Protein AF-A0A4C2EGM0-F1 (afdb_monomer_lite)

Radius of gyration: 18.13 Å; chains: 1; bounding box: 48×27×43 Å

Structure (mmCIF, N/CA/C/O backbone):
data_AF-A0A4C2EGM0-F1
#
_entry.id   AF-A0A4C2EGM0-F1
#
loop_
_atom_site.group_PDB
_atom_site.id
_atom_si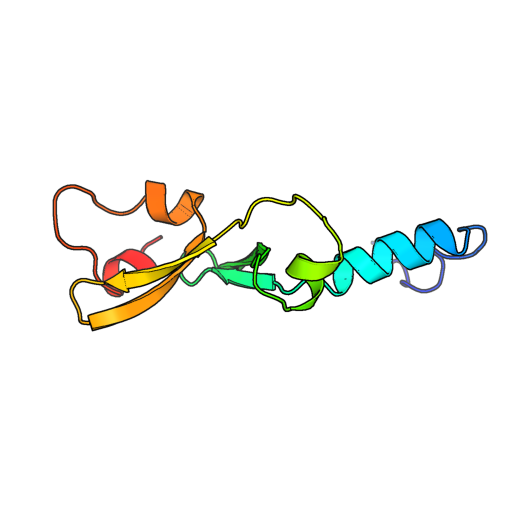te.type_symbol
_atom_site.label_atom_id
_atom_site.label_alt_id
_atom_site.label_comp_id
_atom_site.label_asym_id
_atom_site.label_entity_id
_atom_site.label_seq_id
_atom_site.pdbx_PDB_ins_code
_atom_site.Cartn_x
_atom_site.Cartn_y
_atom_site.Cartn_z
_atom_site.occupancy
_atom_site.B_iso_or_equiv
_atom_site.auth_seq_id
_atom_site.auth_comp_id
_atom_site.auth_asym_id
_atom_site.auth_atom_id
_atom_site.pdbx_PDB_model_num
ATOM 1 N N . MET A 1 1 ? 9.471 -17.845 -30.809 1.00 39.06 1 MET A N 1
ATOM 2 C CA . MET A 1 1 ? 9.222 -17.463 -29.401 1.00 39.06 1 MET A CA 1
ATOM 3 C C . MET A 1 1 ? 10.459 -17.835 -28.595 1.00 39.06 1 MET A C 1
ATOM 5 O O . MET A 1 1 ? 10.575 -18.963 -28.139 1.00 39.06 1 MET A O 1
ATOM 9 N N . SER A 1 2 ? 11.446 -16.935 -28.570 1.00 37.06 2 SER A N 1
ATOM 10 C CA . SER A 1 2 ? 12.778 -17.208 -28.019 1.00 37.06 2 SER A CA 1
ATOM 11 C C . SER A 1 2 ? 12.773 -16.980 -26.509 1.00 37.06 2 SER A C 1
ATOM 13 O O . SER A 1 2 ? 12.523 -15.864 -26.057 1.00 37.06 2 SER A O 1
ATOM 15 N N . ARG A 1 3 ? 13.025 -18.038 -25.730 1.00 49.78 3 ARG A N 1
ATOM 16 C CA . ARG A 1 3 ? 13.446 -17.909 -24.331 1.00 49.78 3 ARG A CA 1
ATOM 17 C C . ARG A 1 3 ? 14.896 -17.443 -24.369 1.00 49.78 3 ARG A C 1
ATOM 19 O O . ARG A 1 3 ? 15.788 -18.254 -24.593 1.00 49.78 3 ARG A O 1
ATOM 26 N N . VAL A 1 4 ? 15.115 -16.141 -24.221 1.00 48.78 4 VAL A N 1
ATOM 27 C CA . VAL A 1 4 ? 16.468 -15.587 -24.116 1.00 48.78 4 VAL A CA 1
ATOM 28 C C . VAL A 1 4 ? 17.077 -16.120 -22.818 1.00 48.78 4 VAL A C 1
ATOM 30 O O . VAL A 1 4 ? 16.561 -15.860 -21.730 1.00 48.78 4 VAL A O 1
ATOM 33 N N . ASN A 1 5 ? 18.131 -16.927 -22.933 1.00 42.00 5 ASN A N 1
ATOM 34 C CA . ASN A 1 5 ? 18.890 -17.405 -21.786 1.00 42.00 5 ASN A CA 1
ATOM 35 C C . ASN A 1 5 ? 19.584 -16.202 -21.130 1.00 42.00 5 ASN A C 1
ATOM 37 O O . ASN A 1 5 ? 20.376 -15.510 -21.763 1.00 42.00 5 ASN A O 1
ATOM 41 N N . ARG A 1 6 ? 19.321 -15.974 -19.837 1.00 53.06 6 ARG A N 1
ATOM 42 C CA . ARG A 1 6 ? 19.844 -14.860 -19.011 1.00 53.06 6 ARG A CA 1
ATOM 43 C C . ARG A 1 6 ? 21.372 -14.890 -18.787 1.00 53.06 6 ARG A C 1
ATOM 45 O O . ARG A 1 6 ? 21.869 -14.214 -17.894 1.00 53.06 6 ARG A O 1
ATOM 52 N N . ALA A 1 7 ? 22.100 -15.708 -19.542 1.00 47.03 7 ALA A N 1
ATOM 53 C CA . ALA A 1 7 ? 23.553 -15.835 -19.493 1.00 47.03 7 ALA A CA 1
ATOM 54 C C . ALA A 1 7 ? 24.252 -15.090 -20.647 1.00 47.03 7 ALA A C 1
ATOM 56 O O . ALA A 1 7 ? 25.417 -14.743 -20.509 1.00 47.03 7 ALA A O 1
ATOM 57 N N . GLU A 1 8 ? 23.547 -14.780 -21.741 1.00 46.66 8 GLU A N 1
ATOM 58 C CA . GLU A 1 8 ? 24.138 -14.148 -22.938 1.00 46.66 8 GLU A CA 1
ATOM 59 C C . GLU A 1 8 ? 24.118 -12.605 -22.901 1.00 46.66 8 GLU A C 1
ATOM 61 O O . GLU A 1 8 ? 24.557 -11.950 -23.837 1.00 46.66 8 GLU A O 1
ATOM 66 N N . LEU A 1 9 ? 23.625 -11.992 -21.817 1.00 52.22 9 LEU A N 1
ATOM 67 C CA . LEU A 1 9 ? 23.537 -10.528 -21.672 1.00 52.22 9 LEU A CA 1
ATOM 68 C C . LEU A 1 9 ? 24.842 -9.859 -21.194 1.00 52.22 9 LEU A C 1
ATOM 70 O O . LEU A 1 9 ? 24.858 -8.647 -20.996 1.00 52.22 9 LEU A O 1
ATOM 74 N N . PHE A 1 10 ? 25.920 -10.620 -20.976 1.00 52.59 10 PHE A N 1
ATOM 75 C CA . PHE A 1 10 ? 27.095 -10.140 -20.233 1.00 52.59 10 PHE A CA 1
ATOM 76 C C . PHE A 1 10 ? 28.435 -10.214 -20.984 1.00 52.59 10 PHE A C 1
ATOM 78 O O . PHE A 1 10 ? 29.468 -9.893 -20.397 1.00 52.59 10 PHE A O 1
ATOM 85 N N . GLU A 1 11 ? 28.463 -10.567 -22.272 1.00 52.00 11 GLU A N 1
ATOM 86 C CA . GLU A 1 11 ? 29.666 -10.372 -23.097 1.00 52.00 11 GLU A CA 1
ATOM 87 C C . GLU A 1 11 ? 29.783 -8.891 -23.495 1.00 52.00 11 GLU A C 1
ATOM 89 O O . GLU A 1 11 ? 29.156 -8.430 -24.442 1.00 52.00 11 GLU A O 1
ATOM 94 N N . GLY A 1 12 ? 30.576 -8.126 -22.735 1.00 60.00 12 GLY A N 1
ATOM 95 C CA . GLY A 1 12 ? 30.905 -6.724 -23.035 1.00 60.00 12 GLY A CA 1
ATOM 96 C C . GLY A 1 12 ? 30.332 -5.680 -22.071 1.00 60.00 12 GLY A C 1
ATOM 97 O O . GLY A 1 12 ? 30.713 -4.516 -22.164 1.00 60.00 12 GLY A O 1
ATOM 98 N N . ALA A 1 13 ? 29.484 -6.078 -21.118 1.00 63.12 13 ALA A N 1
ATOM 99 C CA . ALA A 1 13 ? 29.031 -5.185 -20.052 1.00 63.12 13 ALA A CA 1
ATOM 100 C C . ALA A 1 13 ? 30.173 -4.938 -19.056 1.00 63.12 13 ALA A C 1
ATOM 102 O O . ALA A 1 13 ? 30.803 -5.880 -18.563 1.00 63.12 13 ALA A O 1
ATOM 103 N N . SER A 1 14 ? 30.455 -3.671 -18.746 1.00 75.06 14 SER A N 1
ATOM 104 C CA . SER A 1 14 ? 31.501 -3.369 -17.765 1.00 75.06 14 SER A CA 1
ATOM 105 C C . SER A 1 14 ? 31.056 -3.786 -16.362 1.00 75.06 14 SER A C 1
ATOM 107 O O . SER A 1 14 ? 29.864 -3.802 -16.048 1.00 75.06 14 SER A O 1
ATOM 109 N N . TYR A 1 15 ? 32.017 -4.052 -15.474 1.00 67.94 15 TYR A N 1
ATOM 110 C CA . TYR A 1 15 ? 31.735 -4.359 -14.069 1.00 67.94 15 TYR A CA 1
ATOM 111 C C . TYR A 1 15 ? 30.799 -3.328 -13.414 1.00 67.94 15 TYR A C 1
ATOM 113 O O . TYR A 1 15 ? 29.962 -3.701 -12.603 1.00 67.94 15 TYR A O 1
ATOM 121 N N . LEU A 1 16 ? 30.891 -2.048 -13.797 1.00 67.31 16 LEU A N 1
ATOM 122 C CA . LEU A 1 16 ? 30.030 -0.975 -13.291 1.00 67.31 16 LEU A CA 1
ATOM 123 C C . LEU A 1 16 ? 28.569 -1.113 -13.738 1.00 67.31 16 LEU A C 1
ATOM 125 O O . LEU A 1 16 ? 27.671 -0.828 -12.949 1.00 67.31 16 LEU A O 1
ATOM 129 N N . GLU A 1 17 ? 28.316 -1.577 -14.961 1.00 66.56 17 GLU A N 1
ATOM 130 C CA . GLU A 1 17 ? 26.954 -1.807 -15.460 1.00 66.56 17 GLU A CA 1
ATOM 131 C C . GLU A 1 17 ? 26.336 -3.034 -14.791 1.00 66.56 17 GLU A C 1
ATOM 133 O O . GLU A 1 17 ? 25.214 -2.971 -14.290 1.00 66.56 17 GLU A O 1
ATOM 138 N N . VAL A 1 18 ? 27.106 -4.119 -14.681 1.00 66.44 18 VAL A N 1
ATOM 139 C CA . VAL A 1 18 ? 26.674 -5.337 -13.982 1.00 66.44 18 VAL A CA 1
ATOM 140 C C . VAL A 1 18 ? 26.430 -5.059 -12.496 1.00 66.44 18 VAL A C 1
ATOM 142 O O . VAL A 1 18 ? 25.403 -5.460 -11.950 1.00 66.44 18 VAL A O 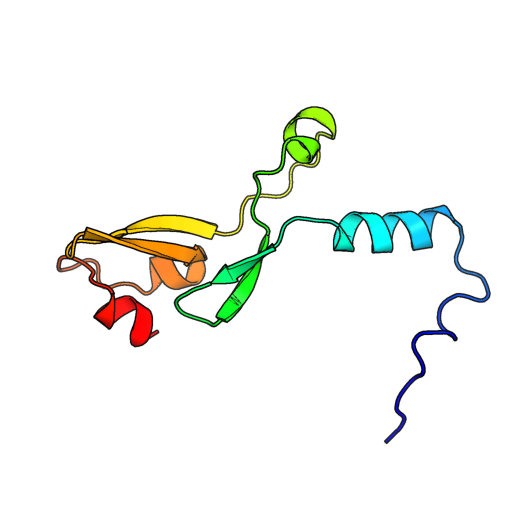1
ATOM 145 N N . TYR A 1 19 ? 27.338 -4.328 -11.843 1.00 66.25 19 TYR A N 1
ATOM 146 C CA . TYR A 1 19 ? 27.217 -3.939 -10.439 1.00 66.25 19 TYR A CA 1
ATOM 147 C C . TYR A 1 19 ? 26.023 -3.015 -10.202 1.00 66.25 19 TYR A C 1
ATOM 149 O O . TYR A 1 19 ? 25.310 -3.202 -9.223 1.00 66.25 19 TYR A O 1
ATOM 157 N N . THR A 1 20 ? 25.761 -2.063 -11.098 1.00 67.69 20 THR A N 1
ATOM 158 C CA . THR A 1 20 ? 24.596 -1.172 -10.991 1.00 67.69 20 THR A CA 1
ATOM 159 C C . THR A 1 20 ? 23.295 -1.963 -11.085 1.00 67.69 20 THR A C 1
ATOM 161 O O . THR A 1 20 ? 22.445 -1.839 -10.207 1.00 67.69 20 THR A O 1
ATOM 164 N N . VAL A 1 21 ? 23.163 -2.841 -12.085 1.00 61.66 21 VAL A N 1
ATOM 165 C CA . VAL A 1 21 ? 21.969 -3.686 -12.255 1.00 61.66 21 VAL A CA 1
ATOM 166 C C . VAL A 1 21 ? 21.764 -4.603 -11.047 1.00 61.66 21 VAL A C 1
ATOM 168 O O . VAL A 1 21 ? 20.652 -4.714 -10.533 1.00 61.66 21 VAL A O 1
ATOM 171 N N . TYR A 1 22 ? 22.834 -5.228 -10.550 1.00 63.44 22 TYR A N 1
ATOM 172 C CA . TYR A 1 22 ? 22.762 -6.091 -9.373 1.00 63.44 22 TYR A CA 1
ATOM 173 C C . TYR A 1 22 ? 22.413 -5.316 -8.096 1.00 63.44 22 TYR A C 1
ATOM 175 O O . TYR A 1 22 ? 21.551 -5.743 -7.332 1.00 63.44 22 TYR A O 1
ATOM 183 N N . LYS A 1 23 ? 23.038 -4.158 -7.867 1.00 55.81 23 LYS A N 1
ATOM 184 C CA . LYS A 1 23 ? 22.787 -3.315 -6.692 1.00 55.81 23 LYS A CA 1
ATOM 185 C C . LYS A 1 23 ? 21.347 -2.794 -6.673 1.00 55.81 23 LYS A C 1
ATOM 187 O O . LYS A 1 23 ? 20.737 -2.777 -5.610 1.00 55.81 23 LYS A O 1
ATOM 192 N N . SER A 1 24 ? 20.776 -2.468 -7.834 1.00 54.72 24 SER A N 1
ATOM 193 C CA . SER A 1 24 ? 19.351 -2.140 -7.961 1.00 54.72 24 SER A CA 1
ATOM 194 C C . SER A 1 24 ? 18.427 -3.340 -7.707 1.00 54.72 24 SER A C 1
ATOM 196 O O . SER A 1 24 ? 17.322 -3.154 -7.213 1.00 54.72 24 SER A O 1
ATOM 198 N N . ALA A 1 25 ? 18.866 -4.572 -7.984 1.00 55.09 25 ALA A N 1
ATOM 199 C CA . ALA A 1 25 ? 18.099 -5.789 -7.689 1.00 55.09 25 ALA A CA 1
ATOM 200 C C . ALA A 1 25 ? 18.196 -6.250 -6.218 1.00 55.09 25 ALA A C 1
ATOM 202 O O . ALA A 1 25 ? 17.364 -7.032 -5.768 1.00 55.09 25 ALA A O 1
ATOM 203 N N . VAL A 1 26 ? 19.188 -5.767 -5.462 1.00 55.50 26 VAL A N 1
ATOM 204 C CA . VAL A 1 26 ? 19.342 -5.989 -4.007 1.00 55.50 26 VAL A CA 1
ATOM 205 C C . VAL A 1 26 ? 18.528 -4.972 -3.185 1.00 55.50 26 VAL A C 1
ATOM 207 O O . VAL A 1 26 ? 18.582 -4.963 -1.955 1.00 55.50 26 VAL A O 1
ATOM 210 N N . MET A 1 27 ? 17.742 -4.107 -3.833 1.00 64.00 27 MET A N 1
ATOM 211 C CA . MET A 1 27 ? 16.827 -3.219 -3.121 1.00 64.00 27 MET A CA 1
ATOM 212 C C . MET A 1 27 ? 15.681 -4.022 -2.496 1.00 64.00 27 MET A C 1
ATOM 214 O O . MET A 1 27 ? 15.106 -4.915 -3.119 1.00 64.00 27 MET A O 1
ATOM 218 N N . ALA A 1 28 ? 15.352 -3.700 -1.245 1.00 72.12 28 ALA A N 1
ATOM 219 C CA . ALA A 1 28 ? 14.224 -4.307 -0.559 1.00 72.12 28 ALA A CA 1
ATOM 220 C C . ALA A 1 28 ? 12.924 -3.880 -1.254 1.00 72.12 28 ALA A C 1
ATOM 222 O O . ALA A 1 28 ? 12.575 -2.700 -1.284 1.00 72.12 28 ALA A O 1
ATOM 223 N N . SER A 1 29 ? 12.225 -4.851 -1.824 1.00 78.81 29 SER A N 1
ATOM 224 C CA . SER A 1 29 ? 10.896 -4.687 -2.406 1.00 78.81 29 SER A CA 1
ATOM 225 C C . SER A 1 29 ? 9.930 -5.647 -1.722 1.00 78.81 29 SER A C 1
ATOM 227 O O . SER A 1 29 ? 10.334 -6.706 -1.232 1.00 78.81 29 SER A O 1
ATOM 229 N N . ARG A 1 30 ? 8.666 -5.238 -1.632 1.00 85.31 30 ARG A N 1
ATOM 230 C CA . ARG A 1 30 ? 7.564 -6.051 -1.109 1.00 85.31 30 ARG A CA 1
ATOM 231 C C . ARG A 1 30 ? 6.347 -5.872 -2.004 1.00 85.31 30 ARG A C 1
ATOM 233 O O . ARG A 1 30 ? 6.123 -4.784 -2.535 1.00 85.31 30 ARG A O 1
ATOM 240 N N . ALA A 1 31 ? 5.570 -6.942 -2.147 1.00 90.88 31 ALA A N 1
ATOM 241 C CA . ALA A 1 31 ? 4.292 -6.914 -2.841 1.00 90.88 31 ALA A CA 1
ATOM 242 C C . ALA A 1 31 ? 3.274 -6.065 -2.065 1.00 90.88 31 ALA A C 1
ATOM 244 O O . ALA A 1 31 ? 3.145 -6.210 -0.850 1.00 90.88 31 ALA A O 1
ATOM 245 N N . CYS A 1 32 ? 2.585 -5.173 -2.773 1.00 92.88 32 CYS A N 1
ATOM 246 C CA . CYS A 1 32 ? 1.436 -4.434 -2.264 1.00 92.88 32 CYS A CA 1
ATOM 247 C C . CYS A 1 32 ? 0.271 -5.396 -1.997 1.00 92.88 32 CYS A C 1
ATOM 249 O O . CYS A 1 32 ? -0.094 -6.163 -2.885 1.00 92.88 32 CYS A O 1
ATOM 251 N N . ASP A 1 33 ? -0.356 -5.305 -0.827 1.00 93.88 33 ASP A N 1
ATOM 252 C CA . ASP A 1 33 ? -1.456 -6.198 -0.445 1.00 93.88 33 ASP A CA 1
ATOM 253 C C . ASP A 1 33 ? -2.746 -5.939 -1.259 1.00 93.88 33 ASP A C 1
ATOM 255 O O . ASP A 1 33 ? -3.627 -6.792 -1.286 1.00 93.88 33 ASP A O 1
ATOM 259 N N . GLY A 1 34 ? -2.856 -4.787 -1.940 1.00 92.56 34 GLY A N 1
ATOM 260 C CA . GLY A 1 34 ? -3.995 -4.449 -2.806 1.00 92.56 34 GLY A CA 1
ATOM 261 C C . GLY A 1 34 ? -3.823 -4.866 -4.271 1.00 92.56 34 GLY A C 1
ATOM 262 O O . GLY A 1 34 ? -4.732 -5.429 -4.863 1.00 92.56 34 GLY A O 1
ATOM 263 N N . CYS A 1 35 ? -2.658 -4.606 -4.879 1.00 94.44 35 CYS A N 1
ATOM 264 C CA . CYS A 1 35 ? -2.438 -4.836 -6.319 1.00 94.44 35 CYS A CA 1
ATOM 265 C C . CYS A 1 35 ? -1.379 -5.899 -6.653 1.00 94.44 35 CYS A C 1
ATOM 267 O O . CYS A 1 35 ? -1.024 -6.057 -7.822 1.00 94.44 35 CYS A O 1
ATOM 269 N N . ASP A 1 36 ? -0.813 -6.566 -5.644 1.00 92.44 36 ASP A N 1
ATOM 270 C CA . ASP A 1 36 ? 0.246 -7.589 -5.733 1.00 92.44 36 ASP A CA 1
ATOM 271 C C . ASP A 1 36 ? 1.559 -7.121 -6.403 1.00 92.44 36 ASP A C 1
ATOM 273 O O . ASP A 1 36 ? 2.514 -7.876 -6.590 1.00 92.44 36 ASP A O 1
ATOM 277 N N . THR A 1 37 ? 1.660 -5.836 -6.751 1.00 89.44 37 THR A N 1
ATOM 278 C CA . THR A 1 37 ? 2.840 -5.279 -7.417 1.00 89.44 37 THR A CA 1
ATOM 279 C C . THR A 1 37 ? 3.976 -5.102 -6.418 1.00 89.44 37 THR A C 1
ATOM 281 O O . THR A 1 37 ? 3.790 -4.541 -5.338 1.00 89.44 37 THR A O 1
ATOM 284 N N . ASN A 1 38 ? 5.175 -5.560 -6.787 1.00 86.88 38 ASN A N 1
ATOM 285 C CA . ASN A 1 38 ? 6.382 -5.347 -5.993 1.00 86.88 38 ASN A CA 1
ATOM 286 C C . ASN A 1 38 ? 6.809 -3.879 -6.072 1.00 86.88 38 ASN A C 1
ATOM 288 O O . ASN A 1 38 ? 7.189 -3.411 -7.146 1.00 86.88 38 ASN A O 1
ATOM 292 N N . VAL A 1 39 ? 6.773 -3.177 -4.940 1.00 86.44 39 VAL A N 1
ATOM 293 C CA . VAL A 1 39 ? 7.161 -1.765 -4.840 1.00 86.44 39 VAL A CA 1
ATOM 294 C C . VAL A 1 39 ? 8.359 -1.586 -3.915 1.00 86.44 39 VAL A C 1
ATOM 296 O O . VAL A 1 39 ? 8.608 -2.400 -3.017 1.00 86.44 39 VAL A O 1
ATOM 299 N N . SER A 1 40 ? 9.134 -0.530 -4.156 1.00 78.56 40 SER A N 1
ATOM 300 C CA . SER A 1 40 ? 10.350 -0.254 -3.395 1.00 78.56 40 SER A CA 1
ATOM 301 C C . SER A 1 40 ? 10.008 0.173 -1.968 1.00 78.56 40 SER A C 1
ATOM 303 O O . SER A 1 40 ? 9.339 1.186 -1.747 1.00 78.56 40 SER A O 1
ATOM 305 N N . ILE A 1 41 ? 10.521 -0.563 -0.980 1.00 75.62 41 ILE A N 1
ATOM 306 C CA . ILE A 1 41 ? 10.443 -0.150 0.420 1.00 75.62 41 ILE A CA 1
ATOM 307 C C . ILE A 1 41 ? 11.722 0.616 0.746 1.00 75.62 41 ILE A C 1
ATOM 309 O O . ILE A 1 41 ? 12.800 0.028 0.883 1.00 75.62 41 ILE A O 1
ATOM 313 N N . ALA A 1 42 ? 11.625 1.932 0.923 1.00 62.09 42 ALA A N 1
ATOM 314 C CA . ALA A 1 42 ? 12.726 2.670 1.527 1.00 62.09 42 ALA A CA 1
ATOM 315 C C . ALA A 1 42 ? 12.755 2.341 3.027 1.00 62.09 42 ALA A C 1
ATOM 317 O O . ALA A 1 42 ? 11.984 2.875 3.819 1.00 62.09 42 ALA A O 1
ATOM 318 N N . GLY A 1 43 ? 13.607 1.394 3.416 1.00 53.09 43 GLY A N 1
ATOM 319 C CA . GLY A 1 43 ? 13.617 0.924 4.806 1.00 53.09 43 GLY A CA 1
ATOM 320 C C . GLY A 1 43 ? 14.749 -0.021 5.197 1.00 53.09 43 GLY A C 1
ATOM 321 O O . GLY A 1 43 ? 14.724 -0.578 6.288 1.00 53.09 43 GLY A O 1
ATOM 322 N N . GLY A 1 44 ? 15.758 -0.222 4.347 1.00 50.47 44 GLY A N 1
ATOM 323 C CA . GLY A 1 44 ? 16.962 -0.957 4.741 1.00 50.47 44 GLY A CA 1
ATOM 324 C C . GLY A 1 44 ? 17.991 -0.034 5.395 1.00 50.47 44 GLY A C 1
ATOM 325 O O . GLY A 1 44 ? 18.190 1.085 4.929 1.00 50.47 44 GLY A O 1
ATOM 326 N N . ILE A 1 45 ? 18.739 -0.520 6.396 1.00 47.78 45 ILE A N 1
ATOM 327 C CA . ILE A 1 45 ? 19.926 0.166 6.963 1.00 47.78 45 ILE A CA 1
ATOM 328 C C . ILE A 1 45 ? 20.915 0.577 5.847 1.00 47.78 45 ILE A C 1
ATOM 330 O O . ILE A 1 45 ? 21.638 1.559 5.980 1.00 47.78 45 ILE A O 1
ATOM 334 N N . ALA A 1 46 ? 20.897 -0.112 4.700 1.00 50.06 46 ALA A N 1
ATOM 335 C CA . ALA A 1 46 ? 21.644 0.258 3.499 1.00 50.06 46 ALA A CA 1
ATOM 336 C C . ALA A 1 46 ? 21.256 1.632 2.904 1.00 50.06 46 ALA A C 1
ATOM 338 O O . ALA A 1 46 ? 22.123 2.306 2.349 1.00 50.06 46 ALA A O 1
ATOM 339 N N . ASN A 1 47 ? 20.001 2.080 3.033 1.00 51.81 47 ASN A N 1
ATOM 340 C CA . ASN A 1 47 ? 19.522 3.357 2.485 1.00 51.81 47 ASN A CA 1
ATOM 341 C C . ASN A 1 47 ? 20.021 4.570 3.289 1.00 51.81 47 ASN A C 1
ATOM 343 O O . ASN A 1 47 ? 20.255 5.637 2.733 1.00 51.81 47 ASN A O 1
ATOM 347 N N . ILE A 1 48 ? 20.255 4.392 4.594 1.00 54.59 48 ILE A N 1
ATOM 348 C CA . ILE A 1 48 ? 20.749 5.459 5.481 1.00 54.59 48 ILE A CA 1
ATOM 349 C C . ILE A 1 48 ? 22.196 5.847 5.134 1.00 54.59 48 ILE A C 1
ATOM 351 O O . ILE A 1 48 ? 22.557 7.019 5.202 1.00 54.59 48 ILE A O 1
ATOM 355 N N . TRP A 1 49 ? 23.024 4.884 4.717 1.00 53.12 49 TRP A N 1
ATOM 356 C CA . TRP A 1 49 ? 24.450 5.113 4.441 1.00 53.12 49 TRP A CA 1
ATOM 357 C C . TRP A 1 49 ? 24.774 5.362 2.960 1.00 53.12 49 TRP A C 1
ATOM 359 O O . TRP A 1 49 ? 25.861 5.847 2.654 1.00 53.12 49 TRP A O 1
ATOM 369 N N . SER A 1 50 ? 23.861 5.046 2.033 1.00 57.84 50 SER A N 1
ATOM 370 C CA . SER A 1 50 ? 24.120 5.117 0.584 1.00 57.84 50 SER A CA 1
ATOM 371 C C . SER A 1 50 ? 23.649 6.402 -0.105 1.00 57.84 50 SER A C 1
ATOM 373 O O . SER A 1 50 ? 23.998 6.593 -1.267 1.00 57.84 50 SER A O 1
ATOM 375 N N . GLN A 1 51 ? 22.924 7.297 0.586 1.00 54.28 51 GLN A N 1
ATOM 376 C CA . GLN A 1 51 ? 22.395 8.559 0.027 1.00 54.28 51 GLN A CA 1
ATOM 377 C C . GLN A 1 51 ? 21.555 8.370 -1.258 1.00 54.28 51 GLN A C 1
ATOM 379 O O . GLN A 1 51 ? 21.358 9.316 -2.022 1.00 54.28 51 GLN A O 1
ATOM 384 N N . GLU A 1 52 ? 21.049 7.161 -1.522 1.00 55.50 52 GLU A N 1
ATOM 385 C CA . GLU A 1 52 ? 20.157 6.909 -2.652 1.00 55.50 52 GLU A CA 1
ATOM 386 C C . GLU A 1 52 ? 18.766 7.477 -2.337 1.00 55.50 52 GLU A C 1
ATOM 388 O O . GLU A 1 52 ? 17.972 6.910 -1.598 1.00 55.50 52 GLU A O 1
ATOM 393 N N . SER A 1 53 ? 18.478 8.647 -2.910 1.00 55.88 53 SER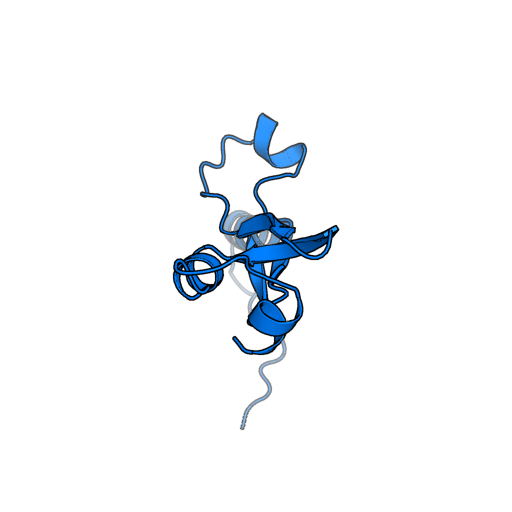 A N 1
ATOM 394 C CA . SER A 1 53 ? 17.242 9.419 -2.721 1.00 55.88 53 SER A CA 1
ATOM 395 C C . SER A 1 53 ? 16.051 8.855 -3.511 1.00 55.88 53 SER A C 1
ATOM 397 O O . SER A 1 53 ? 15.275 9.617 -4.097 1.00 55.88 53 SER A O 1
ATOM 399 N N . ARG A 1 54 ? 15.901 7.530 -3.609 1.00 57.00 54 ARG A N 1
ATOM 400 C CA . ARG A 1 54 ? 14.688 6.992 -4.234 1.00 57.00 54 ARG A CA 1
ATOM 401 C C . ARG A 1 54 ? 13.524 7.110 -3.247 1.00 57.00 54 ARG A C 1
ATOM 403 O O . ARG A 1 54 ? 13.687 6.709 -2.094 1.00 57.00 54 ARG A O 1
ATOM 410 N N . PRO A 1 55 ? 12.390 7.698 -3.666 1.00 64.50 55 PRO A N 1
ATOM 411 C CA . PRO A 1 55 ? 11.229 7.808 -2.802 1.00 64.50 55 PRO A CA 1
ATOM 412 C C . PRO A 1 55 ? 10.736 6.407 -2.439 1.00 64.50 55 PRO A C 1
ATOM 414 O O . PRO A 1 55 ? 10.770 5.494 -3.262 1.00 64.50 55 PRO A O 1
ATOM 417 N N . THR A 1 56 ? 10.305 6.237 -1.192 1.00 72.38 56 THR A N 1
ATOM 418 C CA . THR A 1 56 ? 9.489 5.092 -0.789 1.00 72.38 56 THR A CA 1
ATOM 419 C C . THR A 1 56 ? 8.275 5.020 -1.707 1.00 72.38 56 THR A C 1
ATOM 421 O O . THR A 1 56 ? 7.707 6.061 -2.012 1.00 72.38 56 THR A O 1
ATOM 424 N N . GLU A 1 57 ? 7.868 3.830 -2.141 1.00 84.31 57 GLU A N 1
ATOM 425 C CA . GLU A 1 57 ? 6.710 3.669 -3.038 1.00 84.31 57 GLU A CA 1
ATOM 426 C C . GLU A 1 57 ? 5.490 3.048 -2.328 1.00 84.31 57 GLU A C 1
ATOM 428 O O . GLU A 1 57 ? 4.443 2.861 -2.945 1.00 84.31 57 GLU A O 1
ATOM 433 N N . GLY A 1 58 ? 5.600 2.751 -1.026 1.00 87.19 58 GLY A N 1
ATOM 434 C CA . GLY A 1 58 ? 4.504 2.245 -0.197 1.00 87.19 58 GLY A CA 1
ATOM 435 C C . GLY A 1 58 ? 4.772 2.327 1.307 1.00 87.19 58 GLY A C 1
ATOM 436 O O . GLY A 1 58 ? 5.905 2.534 1.743 1.00 87.19 58 GLY A O 1
ATOM 437 N N . ILE A 1 59 ? 3.727 2.165 2.115 1.00 87.75 59 ILE A N 1
ATOM 438 C CA . ILE A 1 59 ? 3.787 2.238 3.582 1.00 87.75 59 ILE A CA 1
ATOM 439 C C . ILE A 1 59 ? 2.875 1.177 4.210 1.00 87.75 59 ILE A C 1
ATOM 441 O O . ILE A 1 59 ? 1.925 0.712 3.583 1.00 87.75 59 ILE A O 1
ATOM 445 N N . VAL A 1 60 ? 3.194 0.765 5.440 1.00 90.62 60 VAL A N 1
ATOM 446 C CA . VAL A 1 60 ? 2.298 -0.067 6.253 1.00 90.62 60 VAL A CA 1
ATOM 447 C C . VAL A 1 60 ? 1.264 0.840 6.914 1.00 90.62 60 VAL A C 1
ATOM 449 O O . VAL A 1 60 ? 1.638 1.809 7.576 1.00 90.62 60 VAL A O 1
ATOM 452 N N . LEU A 1 61 ? -0.012 0.530 6.714 1.00 88.94 61 LEU A N 1
ATOM 453 C CA . LEU A 1 61 ? -1.152 1.206 7.320 1.00 88.94 61 LEU A CA 1
ATOM 454 C C . LEU A 1 61 ? -1.880 0.240 8.252 1.00 88.94 61 LEU A C 1
ATOM 456 O O . LEU A 1 61 ? -2.090 -0.918 7.897 1.00 88.94 61 LEU A O 1
ATOM 460 N N . GLU A 1 62 ? -2.280 0.743 9.414 1.00 93.00 62 GLU A N 1
ATOM 461 C CA . GLU A 1 62 ? -3.266 0.101 10.284 1.00 93.00 62 GLU A CA 1
ATOM 462 C C . GLU A 1 62 ? -4.662 0.570 9.846 1.00 93.00 62 GLU A C 1
ATOM 464 O O . GLU A 1 62 ? -4.882 1.769 9.647 1.00 93.00 62 GLU A O 1
ATOM 469 N N . LEU A 1 63 ? -5.572 -0.375 9.618 1.00 90.94 63 LEU A N 1
ATOM 470 C CA . LEU A 1 63 ? -6.928 -0.140 9.120 1.00 90.94 63 LEU A CA 1
ATOM 471 C C . LEU A 1 63 ? -7.960 -0.151 10.262 1.00 90.94 63 LEU A C 1
ATOM 473 O O . LEU A 1 63 ? -7.660 -0.539 11.388 1.00 90.94 63 LEU A O 1
ATOM 477 N N . GLY A 1 64 ? -9.202 0.252 9.970 1.00 90.19 64 GLY A N 1
ATOM 478 C CA . GLY A 1 64 ? -10.287 0.369 10.959 1.00 90.19 64 GLY A CA 1
ATOM 479 C C . GLY A 1 64 ? -10.794 -0.962 11.535 1.00 90.19 64 GLY A C 1
ATOM 480 O O . GLY A 1 64 ? -11.624 -0.967 12.439 1.00 90.19 64 GLY A O 1
ATOM 481 N N . ASP A 1 65 ? -10.311 -2.092 11.021 1.00 91.12 65 ASP A N 1
ATOM 482 C CA . ASP A 1 65 ? -10.532 -3.442 11.549 1.00 91.12 65 ASP A CA 1
ATOM 483 C C . ASP A 1 65 ? -9.310 -4.001 12.306 1.00 91.12 65 ASP A C 1
ATOM 485 O O . ASP A 1 65 ? -9.193 -5.216 12.470 1.00 91.12 65 ASP A O 1
ATOM 489 N N . ASP A 1 66 ? -8.408 -3.120 12.759 1.00 92.50 66 ASP A N 1
ATOM 490 C CA . ASP A 1 66 ? -7.157 -3.436 13.466 1.00 92.50 66 ASP A CA 1
ATOM 491 C C . ASP A 1 66 ? -6.170 -4.285 12.633 1.00 92.50 66 ASP A C 1
ATOM 493 O O . ASP A 1 66 ? -5.262 -4.927 13.171 1.00 92.50 66 ASP A O 1
ATOM 497 N N . THR A 1 67 ? -6.340 -4.326 11.306 1.00 93.25 67 THR A N 1
ATOM 498 C CA . THR A 1 67 ? -5.446 -5.061 10.403 1.00 93.25 67 THR A CA 1
ATOM 499 C C . THR A 1 67 ? -4.327 -4.174 9.869 1.00 93.25 67 THR A C 1
ATOM 501 O O . THR A 1 67 ? -4.532 -3.005 9.546 1.00 93.25 67 THR A O 1
ATOM 504 N N . GLU A 1 68 ? -3.123 -4.734 9.744 1.00 93.75 68 GLU A N 1
ATOM 505 C CA . GLU A 1 68 ? -1.97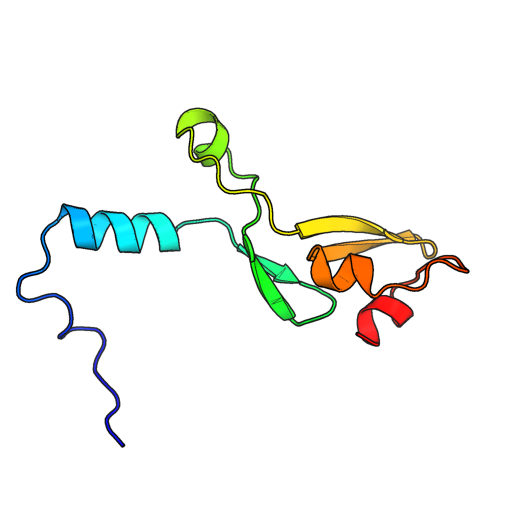4 -4.048 9.150 1.00 93.75 68 GLU A CA 1
ATOM 506 C C . GLU A 1 68 ? -1.756 -4.508 7.705 1.00 93.75 68 GLU A C 1
ATOM 508 O O . GLU A 1 68 ? -1.545 -5.696 7.444 1.00 93.75 68 GLU A O 1
ATOM 513 N N . HIS A 1 69 ? -1.728 -3.556 6.773 1.00 92.44 69 HIS A N 1
ATOM 514 C CA . HIS A 1 69 ? -1.545 -3.812 5.345 1.00 92.44 69 HIS A CA 1
ATOM 515 C C . HIS A 1 69 ? -0.454 -2.925 4.745 1.00 92.44 69 HIS A C 1
ATOM 517 O O . HIS A 1 69 ? -0.367 -1.733 5.031 1.00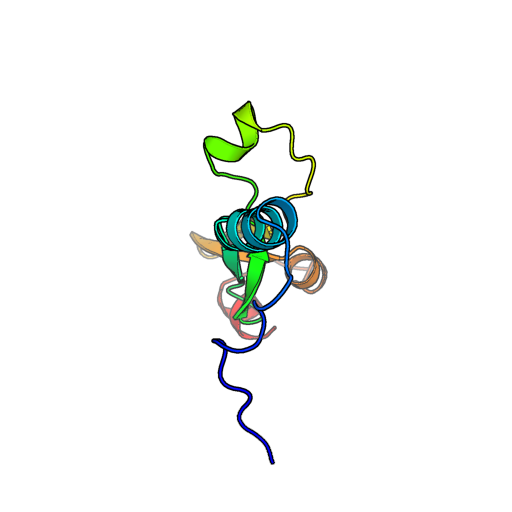 92.44 69 HIS A O 1
ATOM 523 N N . PHE A 1 70 ? 0.388 -3.495 3.883 1.00 92.44 70 PHE A N 1
ATOM 524 C CA . PHE A 1 70 ? 1.380 -2.748 3.113 1.00 92.44 70 PHE A CA 1
ATOM 525 C C . PHE A 1 70 ? 0.808 -2.356 1.752 1.00 92.44 70 PHE A C 1
ATOM 527 O O . PHE A 1 70 ? 0.577 -3.217 0.902 1.00 92.44 70 PHE A O 1
ATOM 534 N N . LEU A 1 71 ? 0.624 -1.054 1.527 1.00 92.12 71 LEU A N 1
ATOM 535 C CA . LEU A 1 71 ? 0.010 -0.523 0.310 1.00 92.12 71 LEU A CA 1
ATOM 536 C C . LEU A 1 71 ? 0.932 0.467 -0.400 1.00 92.12 71 LEU A C 1
ATOM 538 O O . LEU A 1 71 ? 1.618 1.270 0.236 1.00 92.12 71 LEU A O 1
ATOM 542 N N . CYS A 1 72 ? 0.933 0.422 -1.735 1.00 93.31 72 CYS A N 1
ATOM 543 C CA . CYS A 1 72 ? 1.549 1.467 -2.548 1.00 93.31 72 CYS A CA 1
ATOM 544 C C . CYS A 1 72 ? 0.691 2.739 -2.551 1.00 93.31 72 CYS A C 1
ATOM 546 O O . CYS A 1 72 ? -0.520 2.670 -2.329 1.00 93.31 72 CYS A O 1
ATOM 548 N N . TYR A 1 73 ? 1.299 3.893 -2.842 1.00 90.62 73 TYR A N 1
ATOM 549 C CA . TYR A 1 73 ? 0.568 5.168 -2.855 1.00 90.62 73 TYR A CA 1
ATOM 550 C C . TYR A 1 73 ? -0.610 5.178 -3.839 1.00 90.62 73 TYR A C 1
ATOM 552 O O . TYR A 1 73 ? -1.683 5.649 -3.481 1.00 90.62 73 TYR A O 1
ATOM 560 N N . ASP A 1 74 ? -0.472 4.533 -5.000 1.00 93.00 74 ASP A N 1
ATOM 561 C CA . ASP A 1 74 ? -1.569 4.412 -5.969 1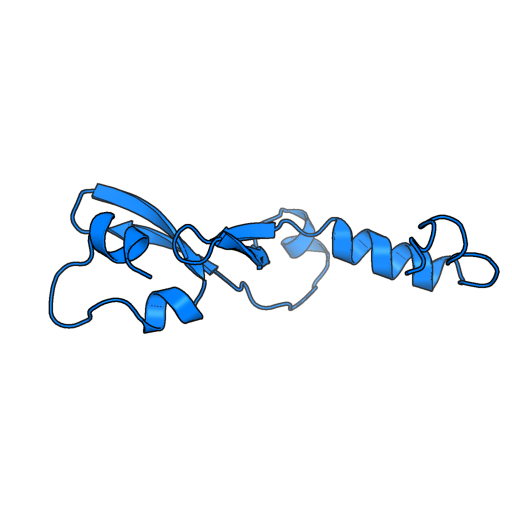.00 93.00 74 ASP A CA 1
ATOM 562 C C . ASP A 1 74 ? -2.776 3.633 -5.417 1.00 93.00 74 ASP A C 1
ATOM 564 O O . ASP A 1 74 ? -3.918 3.914 -5.769 1.00 93.00 74 ASP A O 1
ATOM 568 N N . CYS A 1 75 ? -2.544 2.621 -4.573 1.00 94.31 75 CYS A N 1
ATOM 569 C CA . CYS A 1 75 ? -3.628 1.873 -3.933 1.00 94.31 75 CYS A CA 1
ATOM 570 C C . CYS A 1 75 ? -4.274 2.680 -2.812 1.00 94.31 75 CYS A C 1
ATOM 572 O O . CYS A 1 75 ? -5.490 2.629 -2.667 1.00 94.31 75 CYS A O 1
ATOM 574 N N . ILE A 1 76 ? -3.476 3.442 -2.060 1.00 91.75 76 ILE A N 1
ATOM 575 C CA . ILE A 1 76 ? -3.971 4.324 -0.998 1.00 91.75 76 ILE A CA 1
ATOM 576 C C . ILE A 1 76 ? -4.911 5.382 -1.583 1.00 91.75 76 ILE A C 1
ATOM 578 O O . ILE A 1 76 ? -6.004 5.570 -1.061 1.00 91.75 76 ILE A O 1
ATOM 582 N N . ASP A 1 77 ? -4.548 5.980 -2.718 1.00 92.81 77 ASP A N 1
ATOM 583 C CA . ASP A 1 77 ? -5.376 6.977 -3.411 1.00 92.81 77 ASP A CA 1
ATOM 584 C C . ASP A 1 77 ? -6.697 6.408 -3.968 1.00 92.81 77 ASP A C 1
ATOM 586 O O . ASP A 1 77 ? -7.597 7.162 -4.338 1.00 92.81 77 ASP A O 1
ATOM 590 N N . ARG A 1 78 ? -6.829 5.077 -4.053 1.00 93.38 78 ARG A N 1
ATOM 591 C CA . ARG A 1 78 ? -8.045 4.383 -4.512 1.00 93.38 78 ARG A CA 1
ATOM 592 C C . ARG A 1 78 ? -8.954 3.926 -3.371 1.00 93.38 78 ARG A C 1
ATOM 594 O O . ARG A 1 78 ? -10.058 3.457 -3.654 1.00 93.38 78 ARG A O 1
ATOM 601 N N . LEU A 1 79 ? -8.497 3.997 -2.122 1.00 91.94 79 LEU A N 1
ATOM 602 C CA . LEU A 1 79 ? -9.297 3.601 -0.967 1.00 91.94 79 LEU A CA 1
ATOM 603 C C . LEU A 1 79 ? -10.479 4.563 -0.761 1.00 91.94 79 LEU A C 1
ATOM 605 O O . LEU A 1 79 ? -10.387 5.736 -1.126 1.00 91.94 79 LEU A O 1
ATOM 609 N N . PRO A 1 80 ? -11.594 4.085 -0.180 1.00 91.00 80 PRO A N 1
ATOM 610 C CA . PRO A 1 80 ? -12.703 4.959 0.180 1.00 91.00 80 PRO A CA 1
ATOM 611 C C . PRO A 1 80 ? -12.258 5.985 1.231 1.00 91.00 80 PRO A C 1
ATOM 613 O O . PRO A 1 80 ? -11.633 5.626 2.227 1.00 91.00 80 PRO A O 1
ATOM 616 N N . ASP A 1 81 ? -12.598 7.255 1.009 1.00 89.12 81 ASP A N 1
ATOM 617 C CA . ASP A 1 81 ? -12.308 8.384 1.904 1.00 89.12 81 ASP A CA 1
ATOM 618 C C . ASP A 1 81 ? -13.539 8.840 2.713 1.00 89.12 81 ASP A C 1
ATOM 620 O O . ASP A 1 81 ? -13.433 9.676 3.612 1.00 89.12 81 ASP A O 1
ATOM 624 N N . ASP A 1 82 ? -14.712 8.276 2.415 1.00 90.69 82 ASP A N 1
ATOM 625 C CA . ASP A 1 82 ? -16.009 8.608 3.007 1.00 90.69 82 ASP A CA 1
ATOM 626 C C . ASP A 1 82 ? -16.375 7.743 4.224 1.00 90.69 82 ASP A C 1
ATOM 628 O O . ASP A 1 82 ? -17.368 8.008 4.910 1.00 90.69 82 ASP A O 1
ATOM 632 N N . ARG A 1 83 ? -15.574 6.715 4.515 1.00 91.00 83 ARG A N 1
ATOM 633 C CA . ARG A 1 83 ? -15.749 5.796 5.645 1.00 91.00 83 ARG A CA 1
ATOM 634 C C . ARG A 1 83 ? -14.420 5.201 6.097 1.00 91.00 83 ARG A C 1
ATOM 636 O O . ARG A 1 83 ? -13.404 5.340 5.425 1.00 91.00 83 ARG A O 1
ATOM 643 N N . GLU A 1 84 ? -14.448 4.486 7.217 1.00 90.69 84 GLU A N 1
ATOM 644 C CA . GLU A 1 84 ? -13.295 3.699 7.654 1.00 90.69 84 GLU A CA 1
ATOM 645 C C . GLU A 1 84 ? -12.991 2.570 6.659 1.00 90.69 84 GLU A C 1
ATOM 647 O O . GLU A 1 84 ? -13.884 1.840 6.204 1.00 90.69 84 GLU A O 1
ATOM 652 N N . VAL A 1 85 ? -11.707 2.469 6.316 1.00 93.38 85 VAL A N 1
ATOM 653 C CA . VAL A 1 85 ? -11.142 1.445 5.437 1.00 93.38 85 VAL A CA 1
ATOM 654 C C . VAL A 1 85 ? -10.882 0.180 6.246 1.00 93.38 85 VAL A C 1
ATOM 656 O O . VAL A 1 85 ? -10.398 0.252 7.372 1.00 93.38 85 VAL A O 1
ATOM 659 N N . THR A 1 86 ? -11.162 -0.973 5.650 1.00 93.75 86 THR A N 1
ATOM 660 C CA . THR A 1 86 ? -10.961 -2.307 6.235 1.00 93.75 86 THR A CA 1
ATOM 661 C C . THR A 1 86 ? -10.168 -3.212 5.291 1.00 93.75 86 THR A C 1
ATOM 663 O O . THR A 1 86 ? -9.999 -2.895 4.109 1.00 93.75 86 THR A O 1
ATOM 666 N N . ALA A 1 87 ? -9.741 -4.387 5.759 1.00 92.75 87 ALA A N 1
ATOM 667 C CA . ALA A 1 87 ? -9.065 -5.380 4.921 1.00 92.75 87 ALA A CA 1
ATOM 668 C C . ALA A 1 87 ? -9.902 -5.811 3.699 1.00 92.75 87 ALA A C 1
ATOM 670 O O . ALA A 1 87 ? -9.357 -6.154 2.647 1.00 92.75 87 ALA A O 1
ATOM 671 N N . ALA A 1 88 ? -11.235 -5.769 3.805 1.00 92.38 88 ALA A N 1
ATOM 672 C CA . ALA A 1 88 ? -12.132 -6.077 2.692 1.00 92.38 88 ALA A CA 1
ATOM 673 C C . ALA A 1 88 ? -12.021 -5.058 1.546 1.00 92.38 88 ALA A C 1
ATOM 675 O O . ALA A 1 88 ? -12.192 -5.424 0.384 1.00 92.38 88 ALA A O 1
ATOM 676 N N . ASP A 1 89 ? -11.707 -3.803 1.868 1.00 92.56 89 ASP A N 1
ATOM 677 C CA . ASP A 1 89 ? -11.527 -2.739 0.881 1.00 92.56 89 ASP A CA 1
ATOM 678 C C . ASP A 1 89 ? -10.215 -2.902 0.131 1.00 92.56 89 ASP A C 1
ATOM 680 O O . ASP A 1 89 ? -10.179 -2.756 -1.087 1.00 92.56 89 ASP A O 1
ATOM 684 N N . VAL A 1 90 ? -9.160 -3.299 0.846 1.00 90.94 90 VAL A N 1
ATOM 685 C CA . VAL A 1 90 ? -7.872 -3.656 0.243 1.00 90.94 90 VAL A CA 1
ATOM 686 C C . VAL A 1 90 ? -8.022 -4.839 -0.710 1.00 90.94 90 VAL A C 1
ATOM 688 O O . VAL A 1 90 ? -7.522 -4.787 -1.829 1.00 90.94 90 VAL A O 1
ATOM 691 N N . ALA A 1 91 ? -8.758 -5.877 -0.307 1.00 90.88 91 ALA A N 1
ATOM 692 C CA . ALA A 1 91 ? -8.996 -7.060 -1.135 1.00 90.88 91 ALA A CA 1
ATOM 693 C C . ALA A 1 91 ? -9.854 -6.791 -2.389 1.00 90.88 91 ALA A C 1
ATOM 695 O O . ALA A 1 91 ? -9.946 -7.656 -3.261 1.00 90.88 91 ALA A O 1
ATOM 696 N N . ALA A 1 92 ? -10.509 -5.629 -2.472 1.00 91.25 92 ALA A N 1
ATOM 697 C CA . ALA A 1 92 ? -11.356 -5.233 -3.594 1.00 91.25 92 ALA A CA 1
ATOM 698 C C . ALA A 1 92 ? -10.644 -4.343 -4.638 1.00 91.25 92 ALA A C 1
ATOM 700 O O . ALA A 1 92 ? -11.281 -3.965 -5.628 1.00 91.25 92 ALA A O 1
ATOM 701 N N . LEU A 1 93 ? -9.371 -3.983 -4.419 1.00 87.56 93 LEU A N 1
ATOM 702 C CA . LEU A 1 93 ? -8.562 -3.127 -5.305 1.00 87.56 93 LEU A CA 1
ATOM 703 C C . LEU A 1 93 ? -8.066 -3.830 -6.578 1.00 87.56 93 LEU A C 1
ATOM 705 O O . LEU A 1 93 ? -7.815 -3.073 -7.558 1.00 87.56 93 LEU A O 1
#

InterPro domains:
  IPR055983 Protein of unknown function DUF7561 [PF24442] (27-93)

Sequence (93 aa):
MSRVNRAELFEGASYLEVYTVYKSAVMASRACDGCDTNVSIAGGIANIWSQESRPTEGIVLELGDDTEHFLCYDCIDRLPDDREVTAADVAAL

Foldseek 3Di:
DDPPDPPPPPPPDDPVRVVVVVVVVPFDWDQFLQPRDTFGAPDDPCCVPVVPPDDGQWDWDQFPVRDIGIHGPVLVVVADPPDTGDSVRSPVD

Secondary structure (DSSP, 8-state):
-----TTTT-SS--HHHHHHHHHHHTS-EEE-TTT--EEE----HHHHHH---PPP-EEEEE-TTS-EEEEEHHHHTTS-SSS---HHHHTT-

pLDDT: mean 74.85, std 17.97, range [37.06, 94.44]

Organism: NCBI:txid2509225